Protein AF-A0A831ZUK8-F1 (afdb_monomer_lite)

Structure (mmCIF, N/CA/C/O backbone):
data_AF-A0A831ZUK8-F1
#
_entry.id   AF-A0A831ZUK8-F1
#
loop_
_atom_site.group_PDB
_atom_site.id
_atom_site.type_symbol
_atom_site.label_atom_id
_atom_site.label_alt_id
_atom_site.label_comp_id
_atom_site.label_asym_id
_atom_site.label_entity_id
_atom_site.label_seq_id
_atom_site.pdbx_PDB_ins_code
_atom_site.Cartn_x
_atom_site.Cartn_y
_atom_site.Cartn_z
_atom_site.occupancy
_atom_site.B_iso_or_equiv
_atom_site.auth_seq_id
_atom_site.auth_comp_id
_atom_site.auth_asym_id
_atom_site.auth_atom_id
_atom_site.pdbx_PDB_model_num
ATOM 1 N N . MET A 1 1 ? -29.188 23.628 51.872 1.00 66.69 1 MET A N 1
ATOM 2 C CA . MET A 1 1 ? -28.141 24.041 50.908 1.00 66.69 1 MET A CA 1
ATOM 3 C C . MET A 1 1 ? -26.986 23.036 50.853 1.00 66.69 1 MET A C 1
ATOM 5 O O . MET A 1 1 ? -26.787 22.454 49.798 1.00 66.69 1 MET A O 1
ATOM 9 N N . PHE A 1 2 ? -26.305 22.730 51.966 1.00 75.69 2 PHE A N 1
ATOM 10 C CA . PHE A 1 2 ? -25.209 21.739 52.011 1.00 75.69 2 PHE A CA 1
ATOM 11 C C . PHE A 1 2 ? -25.573 20.327 51.504 1.00 75.69 2 PHE A C 1
ATOM 13 O O . PHE A 1 2 ? -24.812 19.730 50.750 1.00 75.69 2 PHE A O 1
ATOM 20 N N . GLU A 1 3 ? -26.757 19.813 51.844 1.00 80.38 3 GLU A N 1
ATOM 21 C CA . GLU A 1 3 ? -27.205 18.480 51.396 1.00 80.38 3 GLU A CA 1
ATOM 22 C C . GLU A 1 3 ? -27.544 18.404 49.897 1.00 80.38 3 GLU A C 1
ATOM 24 O O . GLU A 1 3 ? -27.438 17.345 49.284 1.00 80.38 3 GLU A O 1
ATOM 29 N N . LEU A 1 4 ? -27.904 19.532 49.275 1.00 78.00 4 LEU A N 1
ATOM 30 C CA . LEU A 1 4 ? -28.135 19.600 47.829 1.00 78.00 4 LEU A CA 1
ATOM 31 C C . LEU A 1 4 ? -26.803 19.528 47.069 1.00 78.00 4 LEU A C 1
ATOM 33 O O . LEU A 1 4 ? -26.689 18.805 46.085 1.00 78.00 4 LEU A O 1
ATOM 37 N N . ILE A 1 5 ? -25.780 20.216 47.580 1.00 80.44 5 ILE A N 1
ATOM 38 C CA . ILE A 1 5 ? -24.432 20.251 47.002 1.00 80.44 5 ILE A CA 1
ATOM 39 C C . ILE A 1 5 ? -23.784 18.858 47.048 1.00 80.44 5 ILE A C 1
ATOM 41 O O . ILE A 1 5 ? -23.256 18.396 46.039 1.00 80.44 5 ILE A O 1
ATOM 45 N N . LYS A 1 6 ? -23.905 18.131 48.169 1.00 81.88 6 LYS A N 1
ATOM 46 C CA . LYS A 1 6 ? -23.422 16.741 48.278 1.00 81.88 6 LYS A CA 1
ATOM 47 C C . LYS A 1 6 ? -24.074 15.812 47.249 1.00 81.88 6 LYS A C 1
ATOM 49 O O . LYS A 1 6 ? -23.380 15.013 46.629 1.00 81.88 6 LYS A O 1
ATOM 54 N N . LYS A 1 7 ? -25.389 15.935 47.028 1.00 85.31 7 LYS A N 1
ATOM 55 C CA . LYS A 1 7 ? -26.111 15.124 46.032 1.00 85.31 7 LYS A CA 1
ATOM 56 C C . LYS A 1 7 ? -25.633 15.395 44.606 1.00 85.31 7 LYS A C 1
ATOM 58 O O . LYS A 1 7 ? -25.495 14.443 43.848 1.00 85.31 7 LYS A O 1
ATOM 63 N N . VAL A 1 8 ? -25.331 16.650 44.259 1.00 86.12 8 VAL A N 1
ATOM 64 C CA . VAL A 1 8 ? -24.780 17.012 42.939 1.00 86.12 8 VAL A CA 1
ATOM 65 C C . VAL A 1 8 ? -23.417 16.355 42.712 1.00 86.12 8 VAL A C 1
ATOM 67 O O . VAL A 1 8 ? -23.214 15.751 41.663 1.00 86.12 8 VAL A O 1
ATOM 70 N N . PHE A 1 9 ? -22.521 16.382 43.702 1.00 87.25 9 PHE A N 1
ATOM 71 C CA . PHE A 1 9 ? -21.217 15.716 43.591 1.00 87.25 9 PHE A CA 1
ATOM 72 C C . PHE A 1 9 ? -21.337 14.191 43.475 1.00 87.25 9 PHE A C 1
ATOM 74 O O . PHE A 1 9 ? -20.637 13.578 42.671 1.00 87.25 9 PHE A O 1
ATOM 81 N N . VAL A 1 10 ? -22.264 13.575 44.216 1.00 89.12 10 VAL A N 1
ATOM 82 C CA . VAL A 1 10 ? -22.546 12.133 44.111 1.00 89.12 10 VAL A CA 1
ATOM 83 C C . VAL A 1 10 ? -23.103 11.774 42.727 1.00 89.12 10 VAL A C 1
ATOM 85 O O . VAL A 1 10 ? -22.668 10.790 42.132 1.00 89.12 10 VAL A O 1
ATOM 88 N N . LEU A 1 11 ? -24.009 12.588 42.175 1.00 88.94 11 LEU A N 1
ATOM 89 C CA . LEU A 1 11 ? -24.556 12.416 40.823 1.00 88.94 11 LEU A CA 1
ATOM 90 C C . LEU A 1 11 ? -23.487 12.572 39.735 1.00 88.94 11 LEU A C 1
ATOM 92 O O . LEU A 1 11 ? -23.450 11.770 38.807 1.00 88.94 11 LEU A O 1
ATOM 96 N N . GLN A 1 12 ? -22.596 13.558 39.860 1.00 86.75 12 GLN A N 1
ATOM 97 C CA . GLN A 1 12 ? -21.482 13.751 38.928 1.00 86.75 12 GLN A CA 1
ATOM 98 C C . GLN A 1 12 ? -20.506 12.575 38.962 1.00 86.75 12 GLN A C 1
ATOM 100 O O . GLN A 1 12 ? -20.100 12.082 37.913 1.00 86.75 12 GLN A O 1
ATOM 105 N N . PHE A 1 13 ? -20.173 12.081 40.155 1.00 90.44 13 PHE A N 1
ATOM 106 C CA . PHE A 1 13 ? -19.315 10.913 40.308 1.00 90.44 13 PHE A CA 1
ATOM 107 C C . PHE A 1 13 ? -19.953 9.658 39.693 1.00 90.44 13 PHE A C 1
ATOM 109 O O . PHE A 1 13 ? -19.305 8.958 38.918 1.00 90.44 13 PHE A O 1
ATOM 116 N N . LEU A 1 14 ? -21.243 9.413 39.948 1.00 89.44 14 LEU A N 1
ATOM 117 C CA . LEU A 1 14 ? -21.994 8.307 39.339 1.00 89.44 14 LEU A CA 1
ATOM 118 C C . LEU A 1 14 ? -22.066 8.420 37.808 1.00 89.44 14 LEU A C 1
ATOM 120 O O . LEU A 1 14 ? -21.932 7.417 37.107 1.00 89.44 14 LEU A O 1
ATOM 124 N N . PHE A 1 15 ? -22.235 9.630 37.274 1.00 89.50 15 PHE A N 1
ATOM 125 C CA . PHE A 1 15 ? -22.247 9.876 35.831 1.00 89.50 15 PHE A CA 1
ATOM 126 C C . PHE A 1 15 ? -20.877 9.614 35.187 1.00 89.50 15 PHE A C 1
ATOM 128 O O . PHE A 1 15 ? -20.791 8.988 34.135 1.00 89.50 15 PHE A O 1
ATOM 135 N N . ILE A 1 16 ? -19.787 10.017 35.843 1.00 86.19 16 ILE A N 1
ATOM 136 C CA . ILE A 1 16 ? -18.425 9.751 35.363 1.00 86.19 16 ILE A CA 1
ATOM 137 C C . ILE A 1 16 ? -18.121 8.248 35.407 1.00 86.19 16 ILE A C 1
ATOM 139 O O . ILE A 1 16 ? -17.608 7.707 34.432 1.00 86.19 16 ILE A O 1
ATOM 143 N N . VAL A 1 17 ? -18.488 7.550 36.487 1.00 87.12 17 VAL A N 1
ATOM 144 C CA . VAL A 1 17 ? -18.302 6.092 36.625 1.00 87.12 17 VAL A CA 1
ATOM 145 C C . VAL A 1 17 ? -19.116 5.310 35.583 1.00 87.12 17 VAL A C 1
ATOM 147 O O . VAL A 1 17 ? -18.661 4.302 35.040 1.00 87.12 17 VAL A O 1
ATOM 150 N N . THR A 1 18 ? -20.320 5.773 35.253 1.00 82.19 18 THR A N 1
ATOM 151 C CA . THR A 1 18 ? -21.120 5.160 34.180 1.00 82.19 18 THR A CA 1
ATOM 152 C C . THR A 1 18 ? -20.524 5.436 32.798 1.00 82.19 18 THR A C 1
ATOM 154 O O . THR A 1 18 ? -20.437 4.514 31.990 1.00 82.19 18 THR A O 1
ATOM 157 N N . LEU A 1 19 ? -20.008 6.643 32.534 1.00 78.12 19 LEU A N 1
ATOM 158 C CA . LEU A 1 19 ? -19.298 6.949 31.285 1.00 78.12 1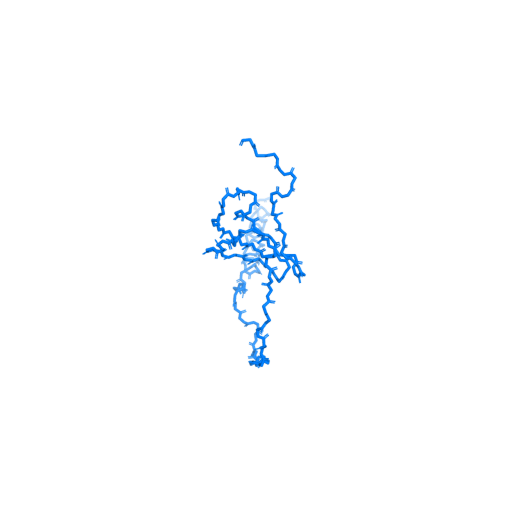9 LEU A CA 1
ATOM 159 C C . LEU A 1 19 ? -18.030 6.098 31.098 1.00 78.12 19 LEU A C 1
ATOM 161 O O . LEU A 1 19 ? -17.789 5.583 30.005 1.00 78.12 19 LEU A O 1
ATOM 165 N N . THR A 1 20 ? -17.225 5.921 32.151 1.00 73.00 20 THR A N 1
ATOM 166 C CA . THR A 1 20 ? -15.967 5.157 32.070 1.00 73.00 20 THR A CA 1
ATOM 167 C C . THR A 1 20 ? -16.200 3.660 31.872 1.00 73.00 20 THR A C 1
ATOM 169 O O . THR A 1 20 ? -15.408 2.999 31.204 1.00 73.00 20 THR A O 1
ATOM 172 N N . THR A 1 21 ? -17.308 3.115 32.380 1.00 72.38 21 THR A N 1
ATOM 173 C CA . THR A 1 21 ? -17.671 1.699 32.178 1.00 72.38 21 THR A CA 1
ATOM 174 C C . THR A 1 21 ? -18.323 1.417 30.819 1.00 72.38 21 THR A C 1
ATOM 176 O O . THR A 1 21 ? -18.299 0.272 30.362 1.00 72.38 21 THR A O 1
ATOM 179 N N . LEU A 1 22 ? -18.872 2.436 30.146 1.00 66.94 22 LEU A N 1
ATOM 180 C CA . LEU A 1 22 ? -19.471 2.317 28.810 1.00 66.94 22 LEU A CA 1
ATOM 181 C C . LEU A 1 22 ? -18.451 2.436 27.665 1.00 66.94 22 LEU A C 1
ATOM 183 O O . LEU A 1 22 ? -18.689 1.881 26.594 1.00 66.94 22 LEU A O 1
ATOM 187 N N . THR A 1 23 ? -17.321 3.118 27.874 1.00 68.19 23 THR A N 1
ATOM 188 C CA . THR A 1 23 ? -16.343 3.396 26.802 1.00 68.19 23 THR A CA 1
ATOM 189 C C . THR A 1 23 ? -15.353 2.247 26.533 1.00 68.19 23 THR A C 1
ATOM 191 O O . THR A 1 23 ? -14.898 2.073 25.406 1.00 68.19 23 THR A O 1
ATOM 194 N N . CYS A 1 24 ? -15.074 1.383 27.517 1.00 66.12 24 CYS A N 1
ATOM 195 C CA . CYS A 1 24 ? -14.039 0.342 27.404 1.00 66.12 24 CYS A CA 1
ATOM 196 C C . CYS A 1 24 ? -14.593 -1.078 27.561 1.00 66.12 24 CYS A C 1
ATOM 198 O O . CYS A 1 24 ? -14.361 -1.732 28.577 1.00 66.12 24 CYS A O 1
ATOM 200 N N . LYS A 1 25 ? -15.308 -1.590 26.552 1.00 60.72 25 LYS A N 1
ATOM 201 C CA . LYS A 1 25 ? -15.718 -3.009 26.545 1.00 60.72 25 LYS A CA 1
ATOM 202 C C . LYS A 1 25 ? -15.190 -3.864 25.398 1.00 60.72 25 LYS A C 1
ATOM 204 O O . LYS A 1 25 ? -15.393 -5.070 25.462 1.00 60.72 25 LYS A O 1
ATOM 209 N N . LYS A 1 26 ? -14.542 -3.310 24.367 1.00 62.25 26 LYS A N 1
ATOM 210 C CA . LYS A 1 26 ? -14.068 -4.115 23.225 1.00 62.25 26 LYS A CA 1
ATOM 211 C C . LYS A 1 26 ? -12.712 -3.630 22.729 1.00 62.25 26 LYS A C 1
ATOM 213 O O . LYS A 1 26 ? -12.576 -2.461 22.377 1.00 62.25 26 LYS A O 1
ATOM 218 N N . SER A 1 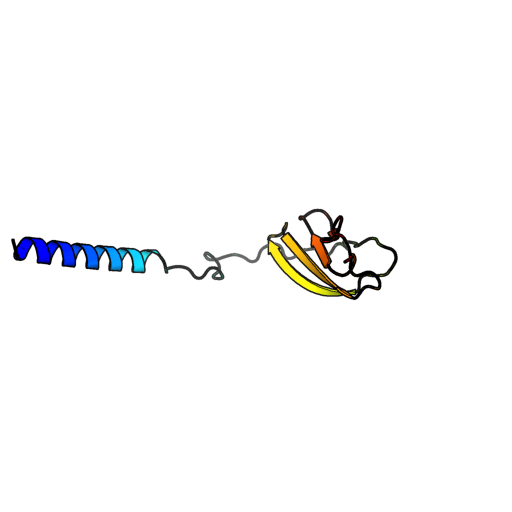27 ? -11.728 -4.527 22.705 1.00 63.25 27 SER A N 1
ATOM 219 C CA . SER A 1 27 ? -10.453 -4.277 22.034 1.00 63.25 27 SER A CA 1
ATOM 220 C C . SER A 1 27 ? -10.700 -4.216 20.518 1.00 63.25 27 SER A C 1
ATOM 222 O O . SER A 1 27 ? -11.424 -5.073 20.005 1.00 63.25 27 SER A O 1
ATOM 224 N N . PRO A 1 28 ? -10.149 -3.240 19.770 1.00 64.56 28 PRO A N 1
ATOM 225 C CA . PRO A 1 28 ? -10.445 -3.079 18.342 1.00 64.56 28 PRO A CA 1
ATOM 226 C C . PRO A 1 28 ? -9.988 -4.267 17.483 1.00 64.56 28 PRO A C 1
ATOM 228 O O . PRO A 1 28 ? -10.435 -4.407 16.349 1.00 64.56 28 PRO A O 1
ATOM 231 N N . THR A 1 29 ? -9.107 -5.120 18.011 1.00 66.00 29 THR A N 1
ATOM 232 C CA . THR A 1 29 ? -8.548 -6.279 17.306 1.00 66.00 29 THR A CA 1
ATOM 233 C C . THR A 1 29 ? -9.202 -7.607 17.681 1.00 66.00 29 THR A C 1
ATOM 235 O O . THR A 1 29 ? -8.875 -8.628 17.078 1.00 66.00 29 THR A O 1
ATOM 238 N N . GLU A 1 30 ? -10.117 -7.632 18.656 1.00 76.06 30 GLU A N 1
ATOM 239 C CA . GLU A 1 30 ? -10.785 -8.873 19.049 1.00 76.06 30 GLU A CA 1
ATOM 240 C C . GLU A 1 30 ? -11.812 -9.305 17.990 1.00 76.06 30 GLU A C 1
ATOM 242 O O . GLU A 1 30 ? -12.672 -8.508 17.597 1.00 76.06 30 GLU A O 1
ATOM 247 N N . PRO A 1 31 ? -11.775 -10.574 17.539 1.00 67.88 31 PRO A N 1
ATOM 248 C CA . PRO A 1 31 ? -12.799 -11.118 16.666 1.00 67.88 31 PRO A CA 1
ATOM 249 C C . PRO A 1 31 ? -14.171 -11.028 17.337 1.00 67.88 31 PRO A C 1
ATOM 251 O O . PRO A 1 31 ? -14.420 -11.606 18.396 1.00 67.88 31 PRO A O 1
ATOM 254 N N . ASN A 1 32 ? -15.085 -10.302 16.704 1.00 65.94 32 ASN A N 1
ATOM 255 C CA . ASN A 1 32 ? -16.486 -10.275 17.094 1.00 65.94 32 ASN A CA 1
ATOM 256 C C . ASN A 1 32 ? -17.112 -11.662 16.850 1.00 65.94 32 ASN A C 1
ATOM 258 O O . ASN A 1 32 ? -17.482 -11.990 15.724 1.00 65.94 32 ASN A O 1
ATOM 262 N N . GLY A 1 33 ? -17.261 -12.453 17.913 1.00 75.19 33 GLY A N 1
ATOM 263 C CA . GLY A 1 33 ? -18.051 -13.683 17.904 1.00 75.19 33 GLY A CA 1
ATOM 264 C C . GLY A 1 33 ? -17.331 -14.914 17.346 1.00 75.19 33 GLY A C 1
ATOM 265 O O . GLY A 1 33 ? -16.123 -14.924 17.121 1.00 75.19 33 GLY A O 1
ATOM 266 N N . ASN A 1 34 ? -18.096 -15.992 17.160 1.00 74.25 34 ASN A N 1
ATOM 267 C CA . ASN A 1 34 ? -17.586 -17.280 16.692 1.00 74.25 34 ASN A CA 1
ATOM 268 C C . ASN A 1 34 ? -17.450 -17.257 15.158 1.00 74.25 34 ASN A C 1
ATOM 270 O O . ASN A 1 34 ? -18.301 -17.774 14.433 1.00 74.25 34 ASN A O 1
ATOM 274 N N . LEU A 1 35 ? -16.424 -16.560 14.662 1.00 74.31 35 LEU A N 1
ATOM 275 C CA . LEU A 1 35 ? -16.161 -16.432 13.230 1.00 74.31 35 LEU A CA 1
ATOM 276 C C . LEU A 1 35 ? -15.690 -17.778 12.673 1.00 74.31 35 LEU A C 1
ATOM 278 O O . LEU A 1 35 ? -14.636 -18.288 13.052 1.00 74.31 35 LEU A O 1
ATOM 282 N N . GLN A 1 36 ? -16.458 -18.348 11.745 1.00 76.06 36 GLN A N 1
ATOM 283 C CA . GLN A 1 36 ? -15.958 -19.466 10.954 1.00 76.06 36 GLN A CA 1
ATOM 284 C C . GLN A 1 36 ? -14.852 -18.968 10.014 1.00 76.06 36 GLN A C 1
ATOM 286 O O . GLN A 1 36 ? -14.944 -17.842 9.512 1.00 76.06 36 GLN A O 1
ATOM 291 N N . PRO A 1 37 ? -13.807 -19.774 9.754 1.00 74.94 37 PRO A N 1
ATOM 292 C CA . PRO A 1 37 ? -12.798 -19.420 8.771 1.00 74.94 37 PRO A CA 1
ATOM 293 C C . PRO A 1 37 ? -13.471 -19.105 7.434 1.00 74.94 37 PRO A C 1
ATOM 295 O O . PRO A 1 37 ? -14.200 -19.938 6.897 1.00 74.94 37 PRO A O 1
ATOM 298 N N . GLY A 1 38 ? -13.241 -17.901 6.910 1.00 77.62 38 GLY A N 1
ATOM 299 C CA . GLY A 1 38 ? -13.714 -17.533 5.579 1.00 77.62 38 GLY A CA 1
ATOM 300 C C . GLY A 1 38 ? -13.113 -18.431 4.492 1.00 77.62 38 GLY A C 1
ATOM 301 O O . GLY A 1 38 ? -12.253 -19.275 4.758 1.00 77.62 38 GLY A O 1
ATOM 302 N N . ARG A 1 39 ? -13.540 -18.213 3.242 1.00 82.81 39 ARG A N 1
ATOM 303 C CA . ARG A 1 39 ? -12.893 -18.793 2.053 1.00 82.81 39 ARG A CA 1
ATOM 304 C C . ARG A 1 39 ? -11.371 -18.659 2.159 1.00 82.81 39 ARG A C 1
ATOM 306 O O . ARG A 1 39 ? -10.884 -17.608 2.565 1.00 82.81 39 ARG A O 1
ATOM 313 N N . ARG A 1 40 ? -10.631 -19.719 1.826 1.00 82.56 40 ARG A N 1
ATOM 314 C CA . ARG A 1 40 ? -9.151 -19.757 1.838 1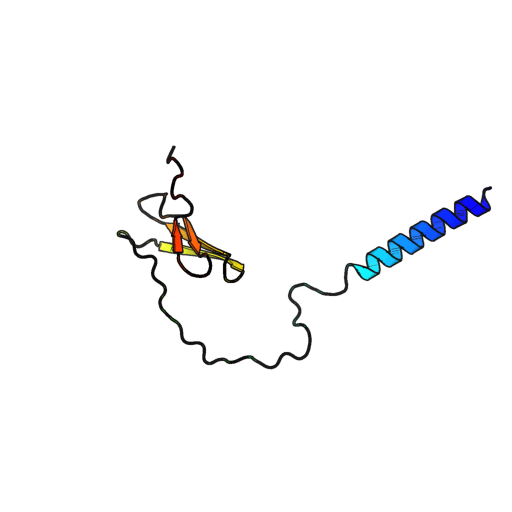.00 82.56 40 ARG A CA 1
ATOM 315 C C . ARG A 1 40 ? -8.548 -19.976 0.450 1.00 82.56 40 ARG A C 1
ATOM 317 O O . ARG A 1 40 ? -7.351 -20.183 0.320 1.00 82.56 40 ARG A O 1
ATOM 324 N N . ASP A 1 41 ? -9.375 -19.933 -0.576 1.00 89.56 41 ASP A N 1
ATOM 325 C CA . ASP A 1 41 ? -9.050 -20.106 -1.990 1.00 89.56 41 ASP A CA 1
ATOM 326 C C . ASP A 1 41 ? -8.681 -18.774 -2.664 1.00 89.56 41 ASP A C 1
ATOM 328 O O . ASP A 1 41 ? -8.989 -18.547 -3.833 1.00 89.56 41 ASP A O 1
ATOM 332 N N . TYR A 1 42 ? -8.020 -17.876 -1.928 1.00 83.12 42 TYR A N 1
ATOM 333 C CA . TYR A 1 42 ? -7.519 -16.629 -2.496 1.00 83.12 42 TYR A CA 1
ATOM 334 C C . TYR A 1 42 ? -6.433 -16.932 -3.527 1.00 83.12 42 TYR A C 1
ATOM 336 O O . TYR A 1 42 ? -5.453 -17.620 -3.236 1.00 83.12 42 TYR A O 1
ATOM 344 N N . VAL A 1 43 ? -6.601 -16.386 -4.728 1.00 88.94 43 VAL A N 1
ATOM 345 C CA . VAL A 1 43 ? -5.601 -16.447 -5.792 1.00 88.94 43 VAL A CA 1
ATOM 346 C C . VAL A 1 43 ? -4.882 -15.109 -5.833 1.00 88.94 43 VAL A C 1
ATOM 348 O O . VAL A 1 43 ? -5.515 -14.061 -5.952 1.00 88.94 43 VAL A O 1
ATOM 351 N N . TRP A 1 44 ? -3.557 -15.147 -5.730 1.00 84.62 44 TRP A N 1
ATOM 352 C CA . TRP A 1 44 ? -2.731 -13.959 -5.892 1.00 84.62 44 TRP A CA 1
ATOM 353 C C . TRP A 1 44 ? -2.781 -13.482 -7.342 1.00 84.62 44 TRP A C 1
ATOM 355 O O . TRP A 1 44 ? -2.505 -14.248 -8.265 1.00 84.62 44 TRP A O 1
ATOM 365 N N . SER A 1 45 ? -3.097 -12.206 -7.537 1.00 84.75 45 SER A N 1
ATOM 366 C CA . SER A 1 45 ? -2.914 -1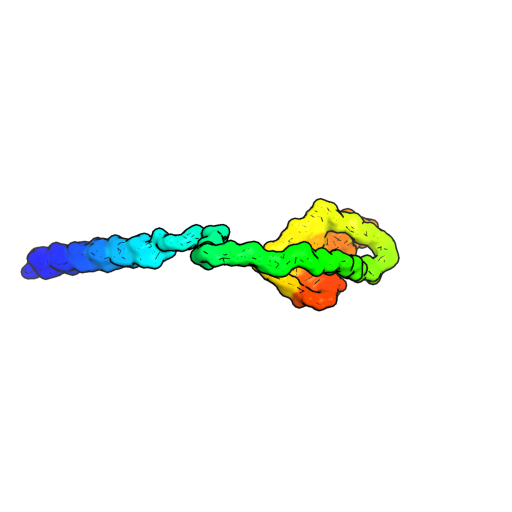1.515 -8.809 1.00 84.75 45 SER A CA 1
ATOM 367 C C . SER A 1 45 ? -1.721 -10.579 -8.702 1.00 84.75 45 SER A C 1
ATOM 369 O O . SER A 1 45 ? -1.574 -9.870 -7.706 1.00 84.75 45 SER A O 1
ATOM 371 N N . ILE A 1 46 ? -0.888 -10.551 -9.739 1.00 82.69 46 ILE A N 1
ATOM 372 C CA . ILE A 1 46 ? 0.166 -9.545 -9.848 1.00 82.69 46 ILE A CA 1
ATOM 373 C C . ILE A 1 46 ? -0.506 -8.195 -10.100 1.00 82.69 46 ILE A C 1
ATOM 375 O O . ILE A 1 46 ? -1.196 -8.031 -11.105 1.00 82.69 46 ILE A O 1
ATOM 379 N N . ASP A 1 47 ? -0.279 -7.238 -9.206 1.00 78.50 47 ASP A N 1
ATOM 380 C CA . ASP A 1 47 ? -0.552 -5.824 -9.451 1.00 78.50 47 ASP A CA 1
ATOM 381 C C . ASP A 1 47 ? 0.782 -5.115 -9.705 1.00 78.50 47 ASP A C 1
ATOM 383 O O . ASP A 1 47 ? 1.763 -5.345 -8.995 1.00 78.50 47 ASP A O 1
ATOM 387 N N . SER A 1 48 ? 0.858 -4.334 -10.781 1.00 74.69 48 SER A N 1
ATOM 388 C CA . SER A 1 48 ? 2.126 -3.812 -11.298 1.00 74.69 48 SER A CA 1
ATOM 389 C C . SER A 1 48 ? 2.198 -2.302 -11.164 1.00 74.69 48 SER A C 1
ATOM 391 O O . SER A 1 48 ? 1.451 -1.569 -11.814 1.00 74.69 48 SER A O 1
ATOM 393 N N . ILE A 1 49 ? 3.198 -1.827 -10.424 1.00 78.31 49 ILE A N 1
ATOM 394 C CA . ILE A 1 49 ? 3.666 -0.449 -10.543 1.00 78.31 49 ILE A CA 1
ATOM 395 C C . ILE A 1 49 ? 4.423 -0.340 -11.874 1.00 78.31 49 ILE A C 1
ATOM 397 O O . ILE A 1 49 ? 5.596 -0.688 -11.984 1.00 78.31 49 ILE A O 1
ATOM 401 N N . THR A 1 50 ? 3.734 0.085 -12.931 1.00 68.25 50 THR A N 1
ATOM 402 C CA . THR A 1 50 ? 4.297 0.150 -14.288 1.00 68.25 50 THR A CA 1
ATOM 403 C C . THR A 1 5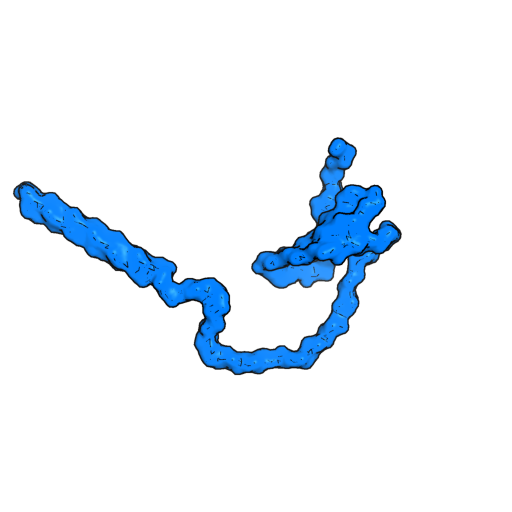0 ? 5.089 1.442 -14.490 1.00 68.25 50 THR A C 1
ATOM 405 O O . THR A 1 50 ? 4.537 2.464 -14.900 1.00 68.25 50 THR A O 1
ATOM 408 N N . ARG A 1 51 ? 6.404 1.416 -14.218 1.00 68.19 51 ARG A N 1
ATOM 409 C CA . ARG A 1 51 ? 7.334 2.499 -14.590 1.00 68.19 51 ARG A CA 1
ATOM 410 C C . ARG A 1 51 ? 8.720 2.003 -15.017 1.00 68.19 51 ARG A C 1
ATOM 412 O O . ARG A 1 51 ? 9.158 0.954 -14.553 1.00 68.19 51 ARG A O 1
ATOM 419 N N . PRO A 1 52 ? 9.421 2.760 -15.887 1.00 59.44 52 PRO A N 1
ATOM 420 C CA . PRO A 1 52 ? 10.849 2.567 -16.124 1.00 59.44 52 PRO A CA 1
ATOM 421 C C . PRO A 1 52 ? 11.630 2.865 -14.840 1.00 59.44 52 PRO A C 1
ATOM 423 O O . PRO A 1 52 ? 11.422 3.914 -14.237 1.00 59.44 52 PRO A O 1
ATOM 426 N N . GLY A 1 53 ? 12.530 1.959 -14.453 1.00 63.41 53 GLY A N 1
ATOM 427 C CA . GLY A 1 53 ? 13.153 1.967 -13.130 1.00 63.41 53 GLY A CA 1
ATOM 428 C C . GLY A 1 53 ? 12.241 1.244 -12.149 1.00 63.41 53 GLY A C 1
ATOM 429 O O . GLY A 1 53 ? 11.188 1.753 -11.791 1.00 63.41 53 GLY A O 1
ATOM 430 N N . PHE A 1 54 ? 12.606 0.019 -11.780 1.00 67.06 54 PHE A N 1
ATOM 431 C CA . PHE A 1 54 ? 11.847 -0.792 -10.833 1.00 67.06 54 PHE A CA 1
ATOM 432 C C . PHE A 1 54 ? 11.850 -0.074 -9.475 1.00 67.06 54 PHE A C 1
ATOM 434 O O . PHE A 1 54 ? 12.923 0.002 -8.873 1.00 67.06 54 PHE A O 1
ATOM 441 N N . PRO A 1 55 ? 10.722 0.487 -8.991 1.00 69.94 55 PRO A N 1
ATOM 442 C CA . PRO A 1 55 ? 10.701 1.030 -7.644 1.00 69.94 55 PRO A CA 1
ATOM 443 C C . PRO A 1 55 ? 10.858 -0.146 -6.682 1.00 69.94 55 PRO A C 1
ATOM 445 O O . PRO A 1 55 ? 10.026 -1.055 -6.657 1.00 69.94 55 PRO A O 1
ATOM 448 N N . ASP A 1 56 ? 11.952 -0.150 -5.926 1.00 84.38 56 ASP A N 1
ATOM 449 C CA . ASP A 1 56 ? 12.217 -1.179 -4.927 1.00 84.38 56 ASP A CA 1
ATOM 450 C C . ASP A 1 56 ? 11.404 -0.847 -3.675 1.00 84.38 56 ASP A C 1
ATOM 452 O O . ASP A 1 56 ? 11.860 -0.099 -2.808 1.00 84.38 56 ASP A O 1
ATOM 456 N N . ILE A 1 57 ? 10.152 -1.319 -3.626 1.00 88.25 57 ILE A N 1
ATOM 457 C CA . ILE A 1 57 ? 9.259 -1.127 -2.478 1.00 88.25 57 ILE A CA 1
ATOM 458 C C . ILE A 1 57 ? 9.732 -2.022 -1.333 1.00 88.25 57 ILE A C 1
ATOM 460 O O . ILE A 1 57 ? 9.465 -3.221 -1.295 1.00 88.25 57 ILE A O 1
ATOM 464 N N . GLN A 1 58 ? 10.411 -1.407 -0.372 1.00 92.81 58 GLN A N 1
ATOM 465 C CA . GLN A 1 58 ? 11.007 -2.083 0.783 1.00 92.81 58 GLN A CA 1
ATOM 466 C C . GLN A 1 58 ? 10.073 -2.112 1.996 1.00 92.81 58 GLN A C 1
ATOM 468 O O . GLN A 1 58 ? 10.313 -2.840 2.958 1.00 92.81 58 GLN A O 1
ATOM 473 N N . SER A 1 59 ? 9.012 -1.304 1.978 1.00 94.62 59 SER A N 1
ATOM 474 C CA . SER A 1 59 ? 8.073 -1.180 3.089 1.00 94.62 59 SER A CA 1
ATOM 475 C C . SER A 1 59 ? 6.653 -0.918 2.601 1.00 94.62 59 SER A C 1
ATOM 477 O O . SER A 1 59 ? 6.441 -0.236 1.596 1.00 94.62 59 SER A O 1
ATOM 479 N N . ILE A 1 60 ? 5.681 -1.465 3.334 1.00 94.69 60 ILE A N 1
ATOM 480 C CA . ILE A 1 60 ? 4.254 -1.313 3.055 1.00 94.69 60 ILE A CA 1
ATOM 481 C C . ILE A 1 60 ? 3.486 -1.044 4.350 1.00 94.69 60 ILE A C 1
ATOM 483 O O . ILE A 1 60 ? 3.780 -1.626 5.396 1.00 94.69 60 ILE A O 1
ATOM 487 N N . TRP A 1 61 ? 2.491 -0.168 4.278 1.00 97.25 61 TRP A N 1
ATOM 488 C CA . TRP A 1 61 ? 1.554 0.115 5.362 1.00 97.25 61 TRP A CA 1
ATOM 489 C C . TRP A 1 61 ? 0.156 0.352 4.789 1.00 97.25 61 TRP A C 1
ATOM 491 O O . TRP A 1 61 ? 0.032 0.830 3.668 1.00 97.25 61 TRP A O 1
ATOM 501 N N . GLY A 1 62 ? -0.908 0.052 5.533 1.00 96.56 62 GLY A N 1
ATOM 502 C CA . GLY A 1 62 ? -2.267 0.351 5.082 1.00 96.56 62 GLY A CA 1
ATOM 503 C C . GLY A 1 62 ? -3.261 0.476 6.226 1.00 96.56 62 GLY A C 1
ATOM 504 O O . GLY A 1 62 ? -3.167 -0.247 7.219 1.00 96.56 62 GLY A O 1
ATOM 505 N N . SER A 1 63 ? -4.219 1.390 6.071 1.00 96.19 63 SER A N 1
ATOM 506 C CA . SER A 1 63 ? -5.304 1.626 7.036 1.00 96.19 63 SER A CA 1
ATOM 507 C C . SER A 1 63 ? -6.612 0.937 6.632 1.00 96.19 63 SER A C 1
ATOM 509 O O . SER A 1 63 ? -7.448 0.623 7.479 1.00 96.19 63 SER A O 1
ATOM 511 N N . SER A 1 64 ? -6.795 0.695 5.331 1.00 95.81 64 SER A N 1
ATOM 512 C CA . SER A 1 64 ? -7.982 0.072 4.746 1.00 95.81 64 SER A CA 1
ATOM 513 C C . SER A 1 64 ? -7.651 -0.536 3.373 1.00 95.81 64 SER A C 1
ATOM 515 O O . SER A 1 64 ? -6.601 -0.224 2.809 1.00 95.81 64 SER A O 1
ATOM 517 N N . PRO A 1 65 ? -8.541 -1.353 2.773 1.00 93.19 65 PRO A N 1
ATOM 518 C CA . PRO A 1 65 ? -8.334 -1.891 1.422 1.00 93.19 65 PRO A CA 1
ATOM 519 C C . PRO A 1 65 ? -8.177 -0.831 0.318 1.00 93.19 65 PRO A C 1
ATOM 521 O O . PRO A 1 65 ? -7.733 -1.160 -0.777 1.00 93.19 65 PRO A O 1
ATOM 524 N N . THR A 1 66 ? -8.558 0.421 0.587 1.00 95.81 66 THR A N 1
ATOM 525 C CA . THR A 1 66 ? -8.489 1.550 -0.355 1.00 95.81 66 THR A CA 1
ATOM 526 C C . THR A 1 66 ? -7.463 2.610 0.053 1.00 95.81 66 THR A C 1
ATOM 528 O O . THR A 1 66 ? -7.461 3.702 -0.506 1.00 95.81 66 THR A O 1
ATOM 531 N N . ASP A 1 67 ? -6.644 2.329 1.068 1.00 96.94 67 ASP A N 1
ATOM 532 C CA . ASP A 1 67 ? -5.618 3.243 1.563 1.00 96.94 67 ASP A CA 1
ATOM 533 C C . ASP A 1 67 ? -4.385 2.448 1.994 1.00 96.94 67 ASP A C 1
ATOM 535 O O . ASP A 1 67 ? -4.235 2.058 3.158 1.00 96.94 67 ASP A O 1
ATOM 539 N N . VAL A 1 68 ? -3.530 2.165 1.011 1.00 96.25 68 VAL A N 1
ATOM 540 C CA . VAL A 1 68 ? -2.281 1.419 1.185 1.00 96.25 68 VAL A CA 1
ATOM 541 C C . VAL A 1 68 ? -1.128 2.230 0.607 1.00 96.25 68 VAL A C 1
ATOM 543 O O . VAL A 1 68 ? -1.232 2.816 -0.466 1.00 96.25 68 VAL A O 1
ATOM 546 N N . TRP A 1 69 ? -0.015 2.260 1.325 1.00 95.44 69 TRP A N 1
ATOM 547 C CA . TRP A 1 69 ? 1.178 3.030 1.018 1.00 95.44 69 TRP A CA 1
ATOM 548 C C . TRP A 1 69 ? 2.374 2.101 0.866 1.00 95.44 69 TRP A C 1
ATOM 550 O O . TRP A 1 69 ? 2.589 1.219 1.696 1.00 95.44 69 TRP A O 1
ATOM 560 N N . GLY A 1 70 ? 3.157 2.322 -0.185 1.00 93.88 70 GLY A N 1
ATOM 561 C CA . GLY A 1 70 ? 4.421 1.641 -0.444 1.00 93.88 70 GLY A CA 1
ATOM 562 C C . GLY A 1 70 ? 5.554 2.656 -0.481 1.00 93.88 70 GLY A C 1
ATOM 563 O O . GLY A 1 70 ? 5.463 3.650 -1.205 1.00 93.88 70 GLY A O 1
ATOM 564 N N . ALA A 1 71 ? 6.612 2.415 0.287 1.00 92.94 71 ALA A N 1
ATOM 565 C CA . ALA A 1 71 ? 7.799 3.261 0.304 1.00 92.94 71 ALA A CA 1
ATOM 566 C C . ALA A 1 71 ? 9.057 2.441 0.015 1.00 92.94 71 ALA A C 1
ATOM 568 O O . ALA A 1 71 ? 9.173 1.278 0.419 1.00 92.94 71 ALA A O 1
ATOM 569 N N . GLY A 1 72 ? 9.989 3.056 -0.706 1.00 90.19 72 GLY A N 1
ATOM 570 C CA . GLY A 1 72 ? 11.109 2.348 -1.298 1.00 90.19 72 GLY A CA 1
ATOM 571 C C . GLY A 1 72 ? 12.199 3.247 -1.859 1.00 90.19 72 GLY A C 1
ATOM 572 O O . GLY A 1 72 ? 12.141 4.473 -1.740 1.00 90.19 72 GLY A O 1
ATOM 573 N N . PHE A 1 73 ? 13.187 2.617 -2.488 1.00 86.88 73 PHE A N 1
ATOM 574 C CA . PHE A 1 73 ? 14.280 3.308 -3.163 1.00 86.88 73 PHE A CA 1
ATOM 575 C C . PHE A 1 73 ? 14.008 3.434 -4.665 1.00 86.88 73 PHE A C 1
ATOM 577 O O . PHE A 1 73 ? 13.560 2.492 -5.323 1.00 86.88 73 PHE A O 1
ATOM 584 N N . SER A 1 74 ? 14.320 4.604 -5.217 1.00 85.06 74 SER A N 1
ATOM 585 C CA . SER A 1 74 ? 14.345 4.861 -6.653 1.00 85.06 74 SER A CA 1
ATOM 586 C C . SER A 1 74 ? 15.395 5.925 -6.975 1.00 85.06 74 SER A C 1
ATOM 588 O O . SER A 1 74 ? 15.832 6.678 -6.104 1.00 85.06 74 SER A O 1
ATOM 590 N N . MET A 1 75 ? 15.793 5.998 -8.245 1.00 84.12 75 MET A N 1
ATOM 591 C CA . MET A 1 75 ? 16.682 7.047 -8.755 1.00 84.12 75 MET A CA 1
ATOM 592 C C . MET A 1 75 ? 16.022 8.433 -8.720 1.00 84.12 75 MET A C 1
ATOM 594 O O . MET A 1 75 ? 16.714 9.440 -8.606 1.00 84.12 75 MET A O 1
ATOM 598 N N . ASP A 1 76 ? 14.692 8.486 -8.829 1.00 84.19 76 ASP A N 1
ATOM 599 C CA . ASP A 1 76 ? 13.896 9.706 -8.721 1.00 84.19 76 ASP A CA 1
ATOM 600 C C . ASP A 1 76 ? 13.092 9.666 -7.418 1.00 84.19 76 ASP A C 1
ATOM 602 O O . ASP A 1 76 ? 12.305 8.745 -7.195 1.00 84.19 76 ASP A O 1
ATOM 606 N N . VAL A 1 77 ? 13.246 10.691 -6.573 1.00 82.31 77 VAL A N 1
ATOM 607 C CA . VAL A 1 77 ? 12.518 10.814 -5.296 1.00 82.31 77 VAL A CA 1
ATOM 608 C C . VAL A 1 77 ? 10.999 10.763 -5.478 1.00 82.31 77 VAL A C 1
ATOM 610 O O . VAL A 1 77 ? 10.269 10.325 -4.587 1.00 82.31 77 VAL A O 1
ATOM 613 N N . ARG A 1 78 ? 10.497 11.152 -6.656 1.00 84.31 78 ARG A N 1
ATOM 614 C CA . ARG A 1 78 ? 9.067 11.083 -6.972 1.00 84.31 78 ARG A CA 1
ATOM 615 C C . ARG A 1 78 ? 8.549 9.648 -7.050 1.00 84.31 78 ARG A C 1
ATOM 617 O O . ARG A 1 78 ? 7.353 9.420 -6.881 1.00 84.31 78 ARG A O 1
ATOM 624 N N . ASP A 1 79 ? 9.439 8.691 -7.266 1.00 86.69 79 ASP A N 1
ATOM 625 C CA . ASP A 1 79 ? 9.129 7.272 -7.380 1.00 86.69 79 ASP A CA 1
ATOM 626 C C . ASP A 1 79 ? 9.469 6.499 -6.086 1.00 86.69 79 ASP A C 1
ATOM 628 O O . ASP A 1 79 ? 9.383 5.273 -6.071 1.00 86.69 79 ASP A O 1
ATOM 632 N N . CYS A 1 80 ? 9.814 7.189 -4.988 1.00 88.94 80 CYS A N 1
ATOM 633 C CA . CYS A 1 80 ? 10.077 6.567 -3.682 1.00 88.94 80 CYS A CA 1
ATOM 634 C C . CYS A 1 80 ? 8.814 6.340 -2.834 1.00 88.94 80 CYS A C 1
ATOM 636 O O . CYS A 1 80 ? 8.866 5.577 -1.871 1.00 88.94 80 CYS A O 1
ATOM 638 N N . LEU A 1 81 ? 7.690 6.995 -3.160 1.00 91.38 81 LEU A N 1
ATOM 639 C CA . LEU A 1 81 ? 6.446 6.906 -2.389 1.00 91.38 81 LEU A CA 1
ATOM 640 C C . LEU A 1 81 ? 5.224 6.704 -3.290 1.00 91.38 81 LEU A C 1
ATOM 642 O O . LEU A 1 81 ? 4.924 7.517 -4.172 1.00 91.38 81 LEU A O 1
ATOM 646 N N . TRP A 1 82 ? 4.489 5.635 -3.006 1.00 92.56 82 TRP A N 1
ATOM 647 C CA . TRP A 1 82 ? 3.354 5.163 -3.783 1.00 92.56 82 TRP A CA 1
ATOM 648 C C . TRP A 1 82 ? 2.121 4.974 -2.908 1.00 92.56 82 TRP A C 1
ATOM 650 O O . TRP A 1 82 ? 2.222 4.543 -1.762 1.00 92.56 82 TRP A O 1
ATOM 660 N N . HIS A 1 83 ? 0.957 5.270 -3.476 1.00 93.69 83 HIS A N 1
ATOM 661 C CA . HIS A 1 83 ? -0.345 5.116 -2.840 1.00 93.69 83 HIS A CA 1
ATOM 662 C C . HIS A 1 83 ? -1.263 4.267 -3.715 1.00 93.69 83 HIS A C 1
ATOM 664 O O . HIS A 1 83 ? -1.337 4.481 -4.926 1.00 93.69 83 HIS A O 1
ATOM 670 N N . PHE A 1 84 ? -1.945 3.308 -3.101 1.00 93.62 84 PHE A N 1
ATOM 671 C CA . PHE A 1 84 ? -2.951 2.458 -3.716 1.00 93.62 84 PHE A CA 1
ATOM 672 C C . PHE A 1 84 ? -4.332 2.833 -3.190 1.00 93.62 84 PHE A C 1
ATOM 674 O O . PHE A 1 84 ? -4.608 2.750 -1.992 1.00 93.62 84 PHE A O 1
ATOM 681 N N . ASP A 1 85 ? -5.208 3.202 -4.121 1.00 94.50 85 ASP A N 1
ATOM 682 C CA . ASP A 1 85 ? -6.562 3.700 -3.855 1.00 94.50 85 ASP A CA 1
ATOM 683 C C . ASP A 1 85 ? -7.636 2.594 -3.836 1.00 94.50 85 ASP A C 1
ATOM 685 O O . ASP A 1 85 ? -8.835 2.869 -3.913 1.00 94.50 85 ASP A O 1
ATOM 689 N N . GLY A 1 86 ? -7.224 1.323 -3.775 1.00 93.00 86 GLY A N 1
ATOM 690 C CA . GLY A 1 86 ? -8.118 0.170 -3.920 1.00 93.00 86 GLY A CA 1
ATOM 691 C C . GLY A 1 86 ? -8.296 -0.302 -5.362 1.00 93.00 86 GLY A C 1
ATOM 692 O O . GLY A 1 86 ? -8.922 -1.337 -5.590 1.00 93.00 86 GLY A O 1
ATOM 693 N N . LYS A 1 87 ? -7.778 0.451 -6.341 1.00 92.06 87 LYS A N 1
ATOM 694 C CA . LYS A 1 87 ? -7.866 0.115 -7.768 1.00 92.06 87 LYS A CA 1
ATOM 695 C C . LYS A 1 87 ? -6.524 0.173 -8.482 1.00 92.06 87 LYS A C 1
ATOM 697 O O . LYS A 1 87 ? -6.314 -0.595 -9.412 1.00 92.06 87 LYS A O 1
ATOM 702 N N . SER A 1 88 ? -5.656 1.114 -8.115 1.00 91.25 88 SER A N 1
ATOM 703 C CA . SER A 1 88 ? -4.396 1.354 -8.819 1.00 91.25 88 SER A CA 1
ATOM 704 C C . SER A 1 88 ? -3.352 2.035 -7.942 1.00 91.25 88 SER A C 1
ATOM 706 O O . SER A 1 88 ? -3.687 2.860 -7.092 1.00 91.25 88 SER A O 1
ATOM 708 N N . TRP A 1 89 ? -2.079 1.740 -8.208 1.00 91.00 89 TRP A N 1
ATOM 709 C CA . TRP A 1 89 ? -0.941 2.429 -7.603 1.00 91.00 89 TRP A CA 1
ATOM 710 C C . TRP A 1 89 ? -0.618 3.736 -8.331 1.00 91.00 89 TRP A C 1
ATOM 712 O O . TRP A 1 89 ? -0.507 3.778 -9.559 1.00 91.00 89 TRP A O 1
ATOM 722 N N . LYS A 1 90 ? -0.414 4.813 -7.570 1.00 90.44 90 LYS A N 1
ATOM 723 C CA . LYS A 1 90 ? -0.035 6.141 -8.070 1.00 90.44 90 LYS A CA 1
ATOM 724 C C . LYS A 1 90 ? 1.089 6.727 -7.228 1.00 90.44 90 LYS A C 1
ATOM 726 O O . LYS A 1 90 ? 1.219 6.431 -6.046 1.00 90.44 90 LYS A O 1
ATOM 731 N N . ARG A 1 91 ? 1.891 7.600 -7.837 1.00 89.62 91 ARG A N 1
ATOM 732 C CA . ARG A 1 91 ? 2.918 8.354 -7.109 1.00 89.62 91 ARG A CA 1
ATOM 733 C C . ARG A 1 91 ? 2.249 9.352 -6.187 1.00 89.62 91 ARG A C 1
ATOM 735 O O . ARG A 1 91 ? 1.473 10.183 -6.656 1.00 89.62 91 ARG A O 1
ATOM 742 N N . ALA A 1 92 ? 2.607 9.311 -4.915 1.00 90.50 92 ALA A N 1
ATOM 743 C CA . ALA A 1 92 ? 2.091 10.256 -3.932 1.00 90.50 92 ALA A CA 1
ATOM 744 C C . ALA A 1 92 ? 2.609 11.688 -4.155 1.00 90.50 92 ALA A C 1
ATOM 746 O O . ALA A 1 92 ? 1.973 12.661 -3.772 1.00 90.50 92 ALA A O 1
ATOM 747 N N . THR A 1 93 ? 3.760 11.812 -4.812 1.00 85.75 93 THR A N 1
ATOM 748 C CA . THR A 1 93 ? 4.466 13.071 -5.101 1.00 85.75 93 THR A CA 1
ATOM 749 C C . THR A 1 93 ? 4.103 13.661 -6.470 1.00 85.75 93 THR A C 1
ATOM 751 O O . THR A 1 93 ? 4.744 14.593 -6.961 1.00 85.75 93 THR A O 1
ATOM 754 N N . ALA A 1 94 ? 3.099 13.110 -7.160 1.00 79.06 94 ALA A N 1
ATOM 755 C CA . ALA A 1 94 ? 2.679 13.647 -8.447 1.00 79.06 94 ALA A CA 1
ATOM 756 C C . ALA A 1 94 ? 2.206 15.105 -8.281 1.00 79.06 94 ALA A C 1
ATOM 758 O O . ALA A 1 94 ? 1.192 15.367 -7.646 1.00 79.06 94 ALA A O 1
ATOM 759 N N . GLY A 1 95 ? 2.950 16.053 -8.860 1.00 75.00 95 GLY A N 1
ATOM 760 C CA . GLY A 1 95 ? 2.643 17.486 -8.777 1.00 75.00 95 GLY A CA 1
ATOM 761 C C . GLY A 1 95 ? 3.320 18.233 -7.624 1.00 75.00 95 GLY A C 1
ATOM 762 O O . GLY A 1 95 ? 3.146 19.444 -7.526 1.00 75.00 95 GLY A O 1
ATOM 763 N N . THR A 1 96 ? 4.125 17.566 -6.792 1.00 77.31 96 THR A N 1
ATOM 764 C CA . THR A 1 96 ? 4.944 18.251 -5.782 1.00 77.31 96 THR A CA 1
ATOM 765 C C . THR A 1 96 ? 6.263 18.724 -6.404 1.00 77.31 96 THR A C 1
ATOM 767 O O . THR A 1 96 ? 6.958 17.904 -7.019 1.00 77.31 96 THR A O 1
ATOM 770 N N . PRO A 1 97 ? 6.645 20.008 -6.268 1.00 74.62 97 PRO A N 1
ATOM 771 C CA . PRO A 1 97 ? 7.972 20.471 -6.654 1.00 74.62 97 PRO A CA 1
ATOM 772 C C . PRO A 1 97 ? 9.058 19.708 -5.888 1.00 74.62 97 PRO A C 1
ATOM 774 O O . PRO A 1 97 ? 8.968 19.550 -4.674 1.00 74.62 97 PRO A O 1
ATOM 777 N N . ILE A 1 98 ? 10.079 19.244 -6.605 1.00 66.00 98 ILE A N 1
ATOM 778 C CA . ILE A 1 98 ? 11.322 18.738 -6.016 1.00 66.00 98 ILE A CA 1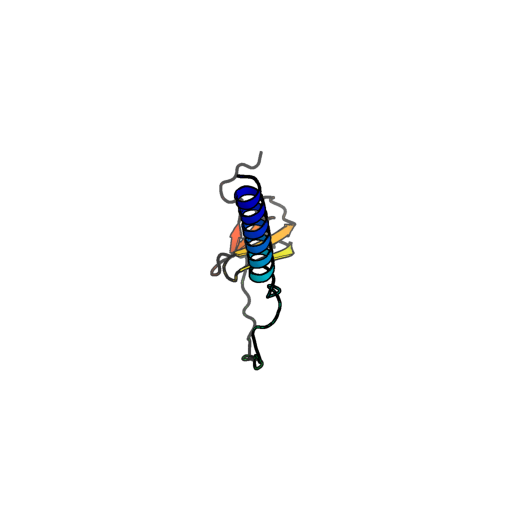
ATOM 779 C C . ILE A 1 98 ? 12.210 19.949 -5.739 1.00 66.00 98 ILE A C 1
ATOM 781 O O . ILE A 1 98 ? 12.927 20.407 -6.625 1.00 66.00 98 ILE A O 1
ATOM 785 N N . THR A 1 99 ? 12.046 20.536 -4.557 1.00 63.16 99 THR A N 1
ATOM 786 C CA . THR A 1 99 ? 12.943 21.572 -4.024 1.00 63.16 99 THR A CA 1
ATOM 787 C C . THR A 1 99 ? 14.053 20.945 -3.210 1.00 63.16 99 THR A C 1
ATOM 789 O O . THR A 1 99 ? 13.713 20.037 -2.417 1.00 63.16 99 THR A O 1
#

Radius of gyration: 25.58 Å; chains: 1; bounding box: 45×44×68 Å

pLDDT: mean 82.06, std 10.32, range [59.44, 97.25]

Foldseek 3Di:
DVVVVVVVVVVVVVVVVVVVVVPDDDDPPDDDPDDDDDDPPDDDDDADPDDDWHFAFPDKDADDLQWIKTAGDTPDPQSRIWTHRNDHIDRPCVPPDPD

Sequence (99 aa):
MFELIKKVFVLQFLFIVTLTTLTCKKSPTEPNGNLQPGRRDYVWSIDSITRPGFPDIQSIWGSSPTDVWGAGFSMDVRDCLWHFDGKSWKRATAGTPIT

Secondary structure (DSSP, 8-state):
-HHHHHHHHHHHHHHHHHHHHHH-S--TTS--S-PPP----PPP-------SS--EEEEEEEEETTEEEEEEE-SSGGGSEEEE-SS-EEETTTT----